Protein AF-A0ABD4XHW9-F1 (afdb_monomer_lite)

Foldseek 3Di:
DADLVLLLVLLVVLAVDDDPVVSSVLLVVLLVVLVVLPDDDPLSSLLSSLSSNVVRRLVRVVVVVCVPPPPPCPVPPVDPDPDPDPSNVVNVVSSCVVVVNPDPPDDD

Organism: Weissella paramesenteroides (NCBI:txid1249)

Structure (mmCIF, N/CA/C/O backbone):
data_AF-A0ABD4XHW9-F1
#
_entry.id   AF-A0ABD4XHW9-F1
#
loop_
_atom_site.group_PDB
_atom_site.id
_atom_site.type_symbol
_atom_site.label_atom_id
_atom_site.label_alt_id
_atom_site.label_comp_id
_atom_site.label_asym_id
_atom_site.label_entity_id
_atom_site.label_seq_id
_atom_site.pdbx_PDB_ins_code
_atom_site.Cartn_x
_atom_site.Cartn_y
_atom_site.Cartn_z
_atom_site.occupancy
_atom_site.B_iso_or_equiv
_atom_site.auth_seq_id
_atom_site.auth_comp_id
_atom_site.auth_asym_id
_atom_site.auth_atom_id
_atom_site.pdbx_PDB_model_num
ATOM 1 N N . MET A 1 1 ? -4.012 11.233 9.922 1.00 66.19 1 MET A N 1
ATOM 2 C CA . MET A 1 1 ? -3.714 11.244 8.476 1.00 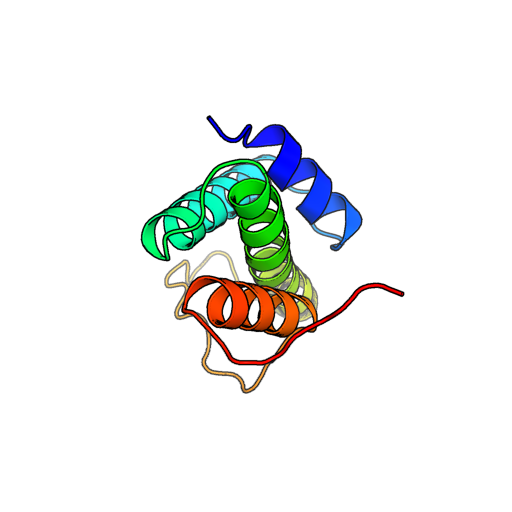66.19 1 MET A CA 1
ATOM 3 C C . MET A 1 1 ? -2.649 10.191 8.235 1.00 66.19 1 MET A C 1
ATOM 5 O O . MET A 1 1 ? -1.700 10.166 9.011 1.00 66.19 1 MET A O 1
ATOM 9 N N . VAL A 1 2 ? -2.845 9.276 7.285 1.00 78.88 2 VAL A N 1
ATOM 10 C CA . VAL A 1 2 ? -1.822 8.270 6.950 1.00 78.88 2 VAL A CA 1
ATOM 11 C C . VAL A 1 2 ? -0.729 8.944 6.132 1.00 78.88 2 VAL A C 1
ATOM 13 O O . VAL A 1 2 ? -1.027 9.723 5.232 1.00 78.88 2 VAL A O 1
ATOM 16 N N . ASP A 1 3 ? 0.529 8.691 6.490 1.00 87.75 3 ASP A N 1
ATOM 17 C CA . ASP A 1 3 ? 1.675 9.222 5.757 1.00 87.75 3 ASP A CA 1
ATOM 18 C C . ASP A 1 3 ? 1.993 8.294 4.581 1.00 87.75 3 ASP A C 1
ATOM 20 O O . ASP A 1 3 ? 2.382 7.137 4.774 1.00 87.75 3 ASP A O 1
ATOM 24 N N . VAL A 1 4 ? 1.863 8.821 3.362 1.00 88.25 4 VAL A N 1
ATOM 25 C CA 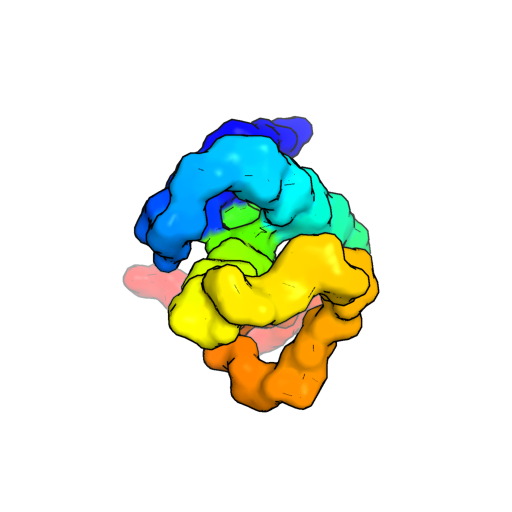. VAL A 1 4 ? 2.209 8.132 2.111 1.00 88.25 4 VAL A CA 1
ATOM 26 C C . VAL A 1 4 ? 3.628 7.557 2.182 1.00 88.25 4 VAL A C 1
ATOM 28 O O . VAL A 1 4 ? 3.865 6.429 1.752 1.00 88.25 4 VAL A O 1
ATOM 31 N N . LYS A 1 5 ? 4.574 8.249 2.835 1.00 91.50 5 LYS A N 1
ATOM 32 C CA . LYS A 1 5 ? 5.955 7.764 2.995 1.00 91.50 5 LYS A CA 1
ATOM 33 C C . LYS A 1 5 ? 6.045 6.476 3.809 1.00 91.50 5 LYS A C 1
ATOM 35 O O . LYS A 1 5 ? 6.944 5.669 3.567 1.00 91.50 5 LYS A O 1
ATOM 40 N N . ASN A 1 6 ? 5.152 6.262 4.774 1.00 91.62 6 ASN A N 1
ATOM 41 C CA . ASN A 1 6 ? 5.128 5.021 5.548 1.00 91.62 6 ASN A CA 1
ATOM 42 C C . ASN A 1 6 ? 4.591 3.857 4.716 1.00 91.62 6 ASN A C 1
ATOM 44 O O . ASN A 1 6 ? 5.138 2.755 4.788 1.00 91.62 6 ASN A O 1
ATOM 48 N N . VAL A 1 7 ? 3.581 4.110 3.883 1.00 90.12 7 VAL A N 1
ATOM 49 C CA . VAL A 1 7 ? 3.052 3.116 2.941 1.00 90.12 7 VAL A CA 1
ATOM 50 C C . VAL A 1 7 ? 4.117 2.756 1.900 1.00 90.12 7 VAL A C 1
ATOM 52 O O . VAL A 1 7 ? 4.427 1.577 1.750 1.00 90.12 7 VAL A O 1
ATOM 55 N N . ILE A 1 8 ? 4.806 3.740 1.309 1.00 92.06 8 ILE A N 1
ATOM 56 C CA . ILE A 1 8 ? 5.945 3.509 0.396 1.00 92.06 8 ILE A CA 1
ATOM 57 C C . ILE A 1 8 ? 7.026 2.645 1.061 1.00 92.06 8 ILE A C 1
ATOM 59 O O . ILE A 1 8 ? 7.502 1.676 0.469 1.00 92.06 8 ILE A O 1
ATOM 63 N N . LYS A 1 9 ? 7.405 2.941 2.313 1.00 92.25 9 LYS A N 1
ATOM 64 C CA . LYS A 1 9 ? 8.386 2.124 3.054 1.00 92.25 9 LYS A CA 1
ATOM 65 C C . LYS A 1 9 ? 7.940 0.668 3.193 1.00 92.25 9 LYS A C 1
ATOM 67 O O . LYS A 1 9 ? 8.791 -0.215 3.140 1.00 92.25 9 LYS A O 1
ATOM 72 N N . ARG A 1 10 ? 6.645 0.404 3.394 1.00 89.50 10 ARG A N 1
ATOM 73 C CA . ARG A 1 10 ? 6.101 -0.964 3.462 1.00 89.50 10 ARG A CA 1
ATOM 74 C C . ARG A 1 10 ? 6.168 -1.650 2.099 1.00 89.50 10 ARG A C 1
ATOM 76 O O . ARG A 1 10 ? 6.672 -2.766 2.025 1.00 89.50 10 ARG A O 1
ATOM 83 N N . ILE A 1 11 ? 5.773 -0.957 1.033 1.00 87.75 11 ILE A N 1
ATOM 84 C CA . ILE A 1 11 ? 5.830 -1.482 -0.339 1.00 87.75 11 ILE A CA 1
ATOM 85 C C . ILE A 1 11 ? 7.271 -1.851 -0.726 1.00 87.75 11 ILE A C 1
ATOM 87 O O . ILE A 1 11 ? 7.516 -2.961 -1.200 1.00 87.75 11 ILE A O 1
ATOM 91 N N . LYS A 1 12 ? 8.245 -0.975 -0.443 1.00 87.56 12 LYS A N 1
ATOM 92 C CA . LYS A 1 12 ? 9.677 -1.226 -0.697 1.00 87.56 12 LYS A CA 1
ATOM 93 C C . LYS A 1 12 ? 10.256 -2.387 0.117 1.00 87.56 12 LYS A C 1
ATOM 95 O O . LYS A 1 12 ? 11.212 -3.016 -0.317 1.00 87.56 12 LYS A O 1
ATOM 100 N N . ARG A 1 13 ? 9.723 -2.670 1.313 1.00 84.75 13 ARG A N 1
ATOM 101 C CA . ARG A 1 13 ? 10.146 -3.840 2.111 1.00 84.75 13 ARG A CA 1
ATOM 102 C C . ARG A 1 13 ? 9.637 -5.150 1.524 1.00 84.75 13 ARG A C 1
ATOM 104 O O . ARG A 1 13 ? 10.298 -6.172 1.667 1.00 84.75 13 ARG A O 1
ATOM 111 N N . ASN A 1 14 ? 8.462 -5.109 0.908 1.00 81.06 14 ASN A N 1
ATOM 112 C CA . ASN A 1 14 ? 7.767 -6.295 0.429 1.00 81.06 14 ASN A CA 1
ATOM 113 C C . ASN A 1 14 ? 8.062 -6.597 -1.046 1.00 81.06 14 ASN A C 1
ATOM 115 O O . ASN A 1 14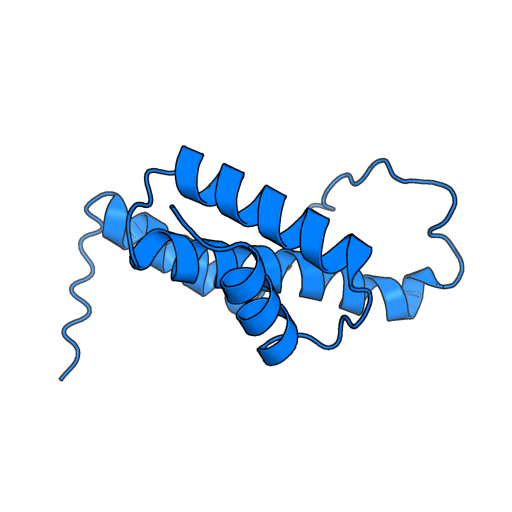 ? 7.928 -7.737 -1.472 1.00 81.06 14 ASN A O 1
ATOM 119 N N . THR A 1 15 ? 8.468 -5.603 -1.836 1.00 80.44 15 THR A N 1
ATOM 120 C CA . THR A 1 15 ? 8.627 -5.734 -3.290 1.00 80.44 15 THR A CA 1
ATOM 121 C C . THR A 1 15 ? 9.993 -5.247 -3.766 1.00 80.44 15 THR A C 1
ATOM 123 O O . THR A 1 15 ? 10.757 -4.653 -3.011 1.00 80.44 15 THR A O 1
ATOM 126 N N . LYS A 1 16 ? 10.314 -5.519 -5.037 1.00 79.06 16 LYS A N 1
ATOM 127 C CA . LYS A 1 16 ? 11.555 -5.066 -5.689 1.00 79.06 16 LYS A CA 1
ATOM 128 C C . LYS A 1 16 ? 11.371 -3.797 -6.527 1.00 79.06 16 LYS A C 1
ATOM 130 O O . LYS A 1 16 ? 12.265 -3.461 -7.294 1.00 79.06 16 LYS A O 1
ATOM 135 N N . LEU A 1 17 ? 10.211 -3.145 -6.440 1.00 78.06 17 LEU A N 1
ATOM 136 C CA . LEU A 1 17 ? 9.952 -1.911 -7.171 1.00 78.06 17 LEU A CA 1
ATOM 137 C C . LEU A 1 17 ? 10.738 -0.763 -6.521 1.00 78.06 17 LEU A C 1
ATOM 139 O O . LEU A 1 17 ? 10.642 -0.562 -5.310 1.00 78.06 17 LEU A O 1
ATOM 143 N N . ASP A 1 18 ? 11.522 -0.044 -7.319 1.00 79.94 18 ASP A N 1
ATOM 144 C CA . ASP A 1 18 ? 12.427 1.022 -6.874 1.00 79.94 18 ASP A CA 1
ATOM 145 C C . ASP A 1 18 ? 12.142 2.392 -7.512 1.00 79.94 18 ASP A C 1
ATOM 147 O O . ASP A 1 18 ? 12.808 3.368 -7.172 1.00 79.94 18 ASP A O 1
ATOM 151 N N . ASP A 1 19 ? 11.121 2.482 -8.364 1.00 84.38 19 ASP A N 1
ATOM 152 C CA . ASP A 1 19 ? 10.646 3.730 -8.958 1.00 84.38 19 ASP A CA 1
ATOM 153 C C . ASP A 1 19 ? 9.845 4.549 -7.933 1.00 84.38 19 ASP A C 1
ATOM 155 O O . ASP A 1 19 ? 8.742 4.171 -7.539 1.00 84.38 19 ASP A O 1
ATOM 159 N N . ASP A 1 20 ? 10.420 5.660 -7.472 1.00 83.94 20 ASP A N 1
ATOM 160 C CA . ASP A 1 20 ? 9.845 6.504 -6.421 1.00 83.94 20 ASP A CA 1
ATOM 161 C C . ASP A 1 20 ? 8.550 7.220 -6.832 1.00 83.94 20 ASP A C 1
ATOM 163 O O . ASP A 1 20 ? 7.692 7.435 -5.972 1.00 83.94 20 ASP A O 1
ATOM 167 N N . GLU A 1 21 ? 8.400 7.583 -8.108 1.00 83.44 21 GLU A N 1
ATOM 168 C CA . GLU A 1 21 ? 7.205 8.267 -8.619 1.00 83.44 21 GLU A CA 1
ATOM 169 C C . GLU A 1 21 ? 6.044 7.276 -8.694 1.00 83.44 21 GLU A C 1
ATOM 171 O O . GLU A 1 21 ? 4.998 7.481 -8.075 1.00 83.44 21 GLU A O 1
ATOM 176 N N . LEU A 1 22 ? 6.295 6.118 -9.304 1.00 82.06 22 LEU A N 1
ATOM 177 C CA . LEU A 1 22 ? 5.324 5.033 -9.378 1.00 82.06 22 LEU A CA 1
ATOM 178 C C . LEU A 1 22 ? 4.949 4.491 -7.987 1.00 82.06 22 LEU A C 1
ATOM 180 O O . LEU A 1 22 ? 3.792 4.170 -7.721 1.00 82.06 22 LEU A O 1
ATOM 184 N N . LEU A 1 23 ? 5.905 4.397 -7.060 1.00 86.31 23 LEU A N 1
ATOM 185 C CA . LEU A 1 23 ? 5.623 3.992 -5.681 1.00 86.31 23 LEU A CA 1
ATOM 186 C C . LEU A 1 23 ? 4.728 4.991 -4.944 1.00 86.31 23 LEU A C 1
ATOM 188 O O . LEU A 1 23 ? 3.947 4.569 -4.089 1.00 86.31 23 LEU A O 1
ATOM 192 N N . ALA A 1 24 ? 4.849 6.287 -5.235 1.00 88.12 24 ALA A N 1
ATOM 193 C CA . ALA A 1 24 ? 3.989 7.306 -4.647 1.00 88.12 24 ALA A CA 1
ATOM 194 C C . ALA A 1 24 ? 2.552 7.197 -5.170 1.00 88.12 24 ALA A C 1
ATOM 196 O O . ALA A 1 24 ? 1.624 7.240 -4.361 1.00 88.12 24 ALA A O 1
ATOM 197 N N . GLU A 1 25 ? 2.378 6.975 -6.475 1.00 86.06 25 GLU A N 1
ATOM 198 C CA . GLU A 1 25 ? 1.070 6.726 -7.095 1.00 86.06 25 GLU A CA 1
ATOM 199 C C . GLU A 1 25 ? 0.409 5.474 -6.502 1.00 86.06 25 GLU A C 1
ATOM 201 O O . GLU A 1 25 ? -0.686 5.550 -5.948 1.00 86.06 25 GLU A O 1
ATOM 206 N N . ILE A 1 26 ? 1.129 4.346 -6.475 1.00 87.06 26 ILE A N 1
ATOM 207 C CA . ILE A 1 26 ? 0.641 3.085 -5.894 1.00 87.06 26 ILE A CA 1
ATOM 208 C C . ILE A 1 26 ? 0.256 3.253 -4.420 1.00 87.06 26 ILE A C 1
ATOM 210 O O . ILE A 1 26 ? -0.747 2.700 -3.962 1.00 87.06 26 ILE A O 1
ATOM 214 N N . ALA A 1 27 ? 1.074 3.966 -3.643 1.00 89.12 27 ALA A N 1
ATOM 215 C CA . ALA A 1 27 ? 0.803 4.186 -2.230 1.00 89.12 27 ALA A CA 1
ATOM 216 C C . ALA A 1 27 ? -0.453 5.038 -2.019 1.00 89.12 27 ALA A C 1
ATOM 218 O O . ALA A 1 27 ? -1.223 4.746 -1.103 1.00 89.12 27 ALA A O 1
ATOM 219 N N . GLN A 1 28 ? -0.663 6.059 -2.852 1.00 87.38 28 GLN A N 1
ATOM 220 C CA . GLN A 1 28 ? -1.846 6.909 -2.788 1.00 87.38 28 GLN A CA 1
ATOM 221 C C . GLN A 1 28 ? -3.108 6.123 -3.166 1.00 87.38 28 GLN A C 1
ATOM 223 O O . GLN A 1 28 ? -4.049 6.084 -2.372 1.00 87.38 28 GLN A O 1
ATOM 228 N N . ASP A 1 29 ? -3.076 5.382 -4.275 1.00 83.31 29 ASP A N 1
ATOM 229 C CA . ASP A 1 29 ? -4.186 4.524 -4.705 1.00 83.31 29 ASP A CA 1
ATOM 230 C C . ASP A 1 29 ? -4.554 3.490 -3.635 1.00 83.31 29 ASP A C 1
ATOM 232 O O . ASP A 1 29 ? -5.730 3.233 -3.362 1.00 83.31 29 ASP A O 1
ATOM 236 N N . ALA A 1 30 ? -3.553 2.894 -2.983 1.00 85.00 30 ALA A N 1
ATOM 237 C CA . ALA A 1 30 ? -3.779 1.925 -1.921 1.00 85.00 30 ALA A CA 1
ATOM 238 C C . ALA A 1 30 ? -4.405 2.555 -0.665 1.00 85.00 30 ALA A C 1
ATOM 240 O O . ALA A 1 30 ? -5.245 1.924 -0.018 1.00 85.00 30 ALA A O 1
ATOM 241 N N . ILE A 1 31 ? -4.023 3.788 -0.315 1.00 89.50 31 ILE A N 1
ATOM 242 C CA . ILE A 1 31 ? -4.634 4.540 0.792 1.00 89.50 31 ILE A CA 1
ATOM 243 C C . ILE A 1 31 ? -6.089 4.867 0.470 1.00 89.50 31 ILE A C 1
ATOM 245 O O . ILE A 1 31 ? -6.951 4.664 1.327 1.00 89.50 31 ILE A O 1
ATOM 249 N N . ASP A 1 32 ? -6.372 5.337 -0.742 1.00 87.00 32 ASP A N 1
ATOM 250 C CA . ASP A 1 32 ? -7.718 5.740 -1.146 1.00 87.00 32 ASP A CA 1
ATOM 251 C C . ASP A 1 32 ? -8.666 4.535 -1.168 1.00 87.00 32 ASP A C 1
ATOM 253 O O . ASP A 1 32 ? -9.748 4.581 -0.578 1.00 87.00 32 ASP A O 1
ATOM 257 N N . ASN A 1 33 ? -8.214 3.401 -1.713 1.00 83.38 33 ASN A N 1
ATOM 258 C CA . ASN A 1 33 ? -8.971 2.149 -1.693 1.00 83.38 33 ASN A CA 1
ATOM 259 C C . ASN A 1 33 ? -9.180 1.604 -0.274 1.00 83.38 33 ASN A C 1
ATOM 261 O O . ASN A 1 33 ? -10.290 1.204 0.081 1.00 83.38 33 ASN A O 1
ATOM 265 N N . ALA A 1 34 ? -8.146 1.587 0.570 1.00 84.31 34 ALA A N 1
ATOM 266 C CA . ALA A 1 34 ? -8.291 1.115 1.945 1.00 84.31 34 ALA A CA 1
ATOM 267 C C . ALA A 1 34 ? -9.204 2.043 2.774 1.00 84.31 34 ALA A C 1
ATOM 269 O O . ALA A 1 34 ? -9.990 1.576 3.599 1.00 84.31 34 ALA A O 1
ATOM 270 N N . THR A 1 35 ? -9.173 3.350 2.511 1.00 87.62 35 THR A N 1
ATOM 271 C CA . THR A 1 35 ? -10.080 4.321 3.141 1.00 87.62 35 THR A CA 1
ATOM 272 C C . THR A 1 35 ? -11.523 4.095 2.695 1.00 87.62 35 THR A C 1
ATOM 274 O O . THR A 1 35 ? -12.418 4.054 3.538 1.00 87.62 35 THR A O 1
ATOM 277 N N . ALA A 1 36 ? -11.755 3.886 1.395 1.00 82.75 36 ALA A N 1
ATOM 278 C CA . ALA A 1 36 ? -13.077 3.571 0.849 1.00 82.75 36 ALA A CA 1
ATOM 279 C C . ALA A 1 36 ? -13.655 2.270 1.432 1.00 82.75 36 ALA A C 1
ATOM 281 O O . ALA A 1 36 ? -14.858 2.174 1.662 1.00 82.75 36 ALA A O 1
ATOM 282 N N . ASN A 1 37 ? -12.788 1.307 1.751 1.00 81.00 37 ASN A N 1
ATOM 283 C CA . ASN A 1 37 ? -13.148 0.059 2.425 1.00 81.00 37 ASN A CA 1
ATOM 284 C C . ASN A 1 37 ? -13.359 0.200 3.947 1.00 81.00 37 ASN A C 1
ATOM 286 O O . ASN A 1 37 ? -13.617 -0.787 4.629 1.00 81.00 37 ASN A O 1
ATOM 290 N N . GLY A 1 38 ? -13.267 1.415 4.496 1.00 84.94 38 GLY A N 1
ATOM 291 C CA . GLY A 1 38 ? -13.588 1.715 5.893 1.00 84.94 38 GLY A CA 1
ATOM 292 C C . GLY A 1 38 ? -12.420 1.577 6.872 1.00 84.94 38 GLY A C 1
ATOM 293 O O . GLY A 1 38 ? -12.616 1.739 8.081 1.00 84.94 38 GLY A O 1
ATOM 294 N N . PHE A 1 39 ? -11.198 1.300 6.402 1.00 86.75 39 PHE A N 1
ATOM 295 C CA . PHE A 1 39 ? -10.039 1.264 7.290 1.00 86.75 39 PHE A CA 1
ATOM 296 C C . PHE A 1 39 ? -9.711 2.661 7.825 1.00 86.75 39 PHE A C 1
ATOM 298 O O . PHE A 1 39 ? -9.705 3.654 7.102 1.00 86.75 39 PHE A O 1
ATOM 305 N N . THR A 1 40 ? -9.366 2.737 9.110 1.00 86.56 40 THR A N 1
ATOM 306 C CA . THR A 1 40 ? -8.980 3.989 9.771 1.00 86.56 40 THR A CA 1
ATOM 307 C C . THR A 1 40 ? -7.766 3.796 10.681 1.00 86.56 40 THR A C 1
ATOM 309 O O . THR A 1 40 ? -7.392 2.676 11.047 1.00 86.56 40 THR A O 1
ATOM 312 N N . GLY A 1 41 ? -7.118 4.906 11.045 1.00 82.75 41 GLY A N 1
ATOM 313 C CA . GLY A 1 41 ? -6.021 4.913 12.015 1.00 82.75 41 GLY A 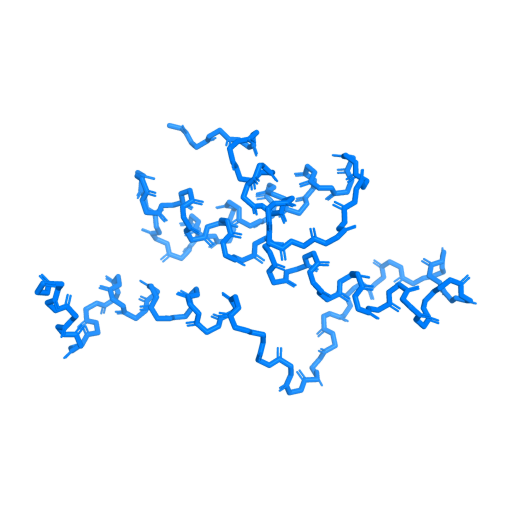CA 1
ATOM 314 C C . GLY A 1 41 ? -4.838 4.016 11.610 1.00 82.75 41 GLY A C 1
ATOM 315 O O . GLY A 1 41 ? -4.502 3.941 10.429 1.00 82.75 41 GLY A O 1
ATOM 316 N N . PRO A 1 42 ? -4.195 3.315 12.563 1.00 83.94 42 PRO A N 1
ATOM 317 C CA . PRO A 1 42 ? -3.057 2.438 12.272 1.00 83.94 42 PRO A CA 1
ATOM 318 C C . PRO A 1 42 ? -3.382 1.281 11.315 1.00 83.94 42 PRO A C 1
ATOM 320 O O . PRO A 1 42 ? -2.503 0.819 10.591 1.00 83.94 42 PRO A O 1
ATOM 323 N N . LYS A 1 43 ? -4.642 0.818 11.287 1.00 84.94 43 LYS A N 1
ATOM 324 C CA . LYS A 1 43 ? -5.074 -0.270 10.397 1.00 84.94 43 LYS A CA 1
ATOM 325 C C . LYS A 1 43 ? -5.087 0.164 8.932 1.00 84.94 43 LYS A C 1
ATOM 327 O O . LYS A 1 43 ? -4.774 -0.657 8.079 1.00 84.94 43 LYS A O 1
ATOM 332 N N . LEU A 1 44 ? -5.372 1.440 8.656 1.00 88.12 44 LEU A N 1
ATOM 333 C CA . LEU A 1 44 ? -5.343 1.995 7.301 1.00 88.12 44 LEU A CA 1
ATOM 334 C C . LEU A 1 44 ? -3.940 1.940 6.693 1.00 88.12 44 LEU A C 1
ATOM 336 O O . LEU A 1 44 ? -3.789 1.495 5.564 1.00 88.12 44 LEU A O 1
ATOM 340 N N . GLU A 1 45 ? -2.902 2.316 7.446 1.00 90.88 45 GLU A N 1
ATOM 341 C CA . GLU A 1 45 ? -1.518 2.252 6.950 1.00 90.88 45 GLU A CA 1
ATOM 342 C C . GLU A 1 45 ? -1.088 0.810 6.637 1.00 90.88 45 GLU A C 1
ATOM 344 O O . GLU A 1 45 ? -0.400 0.558 5.648 1.00 90.88 45 GLU A O 1
ATOM 349 N N . ILE A 1 46 ? -1.491 -0.148 7.477 1.00 88.56 46 ILE A N 1
ATOM 350 C CA . ILE A 1 46 ? -1.159 -1.564 7.284 1.00 88.56 46 ILE A CA 1
ATOM 351 C C . ILE A 1 46 ? -1.906 -2.122 6.067 1.00 88.56 46 ILE A C 1
ATOM 353 O O . ILE A 1 46 ? -1.269 -2.725 5.207 1.00 88.56 46 ILE A O 1
ATOM 357 N N . ALA A 1 47 ? -3.217 -1.880 5.970 1.00 86.25 47 ALA A N 1
ATOM 358 C CA . ALA A 1 47 ? -4.044 -2.326 4.851 1.00 86.25 47 ALA A CA 1
ATOM 359 C C . ALA A 1 47 ? -3.554 -1.729 3.522 1.00 86.25 47 ALA A C 1
ATOM 361 O O . ALA A 1 47 ? -3.286 -2.467 2.578 1.00 86.25 47 ALA A O 1
ATOM 362 N N . ALA A 1 48 ? -3.317 -0.415 3.477 1.00 88.69 48 ALA A N 1
ATOM 363 C CA . ALA A 1 48 ? -2.736 0.248 2.312 1.00 88.69 48 ALA A CA 1
ATOM 364 C C . ALA A 1 48 ? -1.333 -0.291 1.982 1.00 88.69 48 ALA A C 1
ATOM 366 O O . ALA A 1 48 ? -0.986 -0.458 0.818 1.00 88.69 48 ALA A O 1
ATOM 367 N N . GLY A 1 49 ? -0.524 -0.625 2.991 1.00 88.00 49 GLY A N 1
ATOM 368 C CA . GLY A 1 49 ? 0.776 -1.262 2.788 1.00 88.00 49 GLY A CA 1
ATOM 369 C C . GLY A 1 49 ? 0.673 -2.623 2.097 1.00 88.00 49 GLY A C 1
ATOM 370 O O . GLY A 1 49 ? 1.462 -2.905 1.194 1.00 88.00 49 GLY A O 1
ATOM 371 N N . TRP A 1 50 ? -0.295 -3.456 2.486 1.00 86.44 50 TRP A N 1
ATOM 372 C CA . TRP A 1 50 ? -0.546 -4.746 1.837 1.00 86.44 50 TRP A CA 1
ATOM 373 C C . TRP A 1 50 ? -1.083 -4.578 0.418 1.00 86.44 50 TRP A C 1
ATOM 375 O O . TRP A 1 50 ? -0.519 -5.153 -0.513 1.00 86.44 50 TRP A O 1
ATOM 385 N N . LEU A 1 51 ? -2.085 -3.721 0.229 1.00 84.00 51 LEU A N 1
ATOM 386 C CA . LEU A 1 51 ? -2.678 -3.463 -1.081 1.00 84.00 51 LEU A CA 1
ATOM 387 C C . LEU A 1 51 ? -1.666 -2.852 -2.064 1.00 84.00 51 LEU A C 1
ATOM 389 O O . LEU A 1 51 ? -1.506 -3.336 -3.182 1.00 84.00 51 LEU A O 1
ATOM 393 N N . GLY A 1 52 ? -0.886 -1.867 -1.621 1.00 86.50 52 GLY A N 1
ATOM 394 C CA . GLY A 1 52 ? 0.188 -1.288 -2.425 1.00 86.50 52 GLY A CA 1
ATOM 395 C C . GLY A 1 52 ? 1.300 -2.293 -2.738 1.00 86.50 52 GLY A C 1
ATOM 396 O O . GLY A 1 52 ? 1.863 -2.275 -3.828 1.00 86.50 52 GLY A O 1
ATOM 397 N N . SER A 1 53 ? 1.597 -3.224 -1.822 1.00 86.56 53 SER A N 1
ATOM 398 C CA . SER A 1 53 ? 2.553 -4.310 -2.092 1.00 86.56 53 SER A CA 1
ATOM 399 C C . SER A 1 53 ? 2.013 -5.288 -3.135 1.00 86.56 53 SER A C 1
ATOM 401 O O . SER A 1 53 ? 2.774 -5.759 -3.976 1.00 86.56 53 SER A O 1
ATOM 403 N N . HIS A 1 54 ? 0.707 -5.570 -3.122 1.00 83.56 54 HIS A N 1
ATOM 404 C CA . HIS A 1 54 ? 0.056 -6.353 -4.166 1.00 83.56 54 HIS A CA 1
ATOM 405 C C . HIS A 1 54 ? 0.200 -5.664 -5.530 1.00 83.56 54 HIS A C 1
ATOM 407 O O . HIS A 1 54 ? 0.778 -6.262 -6.439 1.00 83.56 54 HIS A O 1
ATOM 413 N N . PHE A 1 55 ? -0.186 -4.392 -5.648 1.00 83.19 55 PHE A N 1
ATOM 414 C CA . PHE A 1 55 ? -0.043 -3.619 -6.888 1.00 83.19 55 PHE A CA 1
ATOM 415 C C . PHE A 1 55 ? 1.406 -3.563 -7.386 1.00 83.19 55 PHE A C 1
ATOM 417 O O . PHE A 1 55 ? 1.685 -3.901 -8.536 1.00 83.19 55 PHE A O 1
ATOM 424 N N . ALA A 1 56 ? 2.357 -3.239 -6.508 1.00 84.06 56 ALA A N 1
ATOM 425 C CA . ALA A 1 56 ? 3.773 -3.216 -6.864 1.00 84.06 56 ALA A CA 1
ATOM 426 C C . ALA A 1 56 ? 4.307 -4.604 -7.262 1.00 84.06 56 ALA A C 1
ATOM 428 O O . ALA A 1 56 ? 5.163 -4.700 -8.141 1.00 84.06 56 ALA A O 1
ATOM 429 N N . SER A 1 57 ? 3.799 -5.689 -6.665 1.00 80.06 57 SER A N 1
ATOM 430 C CA . SER A 1 57 ? 4.172 -7.057 -7.049 1.00 80.06 57 SER A CA 1
ATOM 431 C C . SER A 1 57 ? 3.643 -7.440 -8.432 1.00 80.06 57 SER A C 1
ATOM 433 O O . SER A 1 57 ? 4.378 -8.062 -9.197 1.00 80.06 57 SER A O 1
ATOM 435 N N . LEU A 1 58 ? 2.426 -7.009 -8.787 1.00 76.75 58 LEU A N 1
ATOM 436 C CA . LEU A 1 58 ? 1.877 -7.183 -10.131 1.00 76.75 58 LEU A CA 1
ATOM 437 C C . LEU A 1 58 ? 2.723 -6.424 -11.149 1.00 76.75 58 LEU A C 1
ATOM 439 O O . LEU A 1 58 ? 3.140 -7.006 -12.143 1.00 76.75 58 LEU A O 1
ATOM 443 N N . ILE A 1 59 ? 3.064 -5.165 -10.868 1.00 74.06 59 ILE A N 1
ATOM 444 C CA . ILE A 1 59 ? 3.874 -4.342 -11.773 1.00 74.06 59 ILE A CA 1
ATOM 445 C C . ILE A 1 59 ? 5.302 -4.892 -11.905 1.00 74.06 59 ILE A C 1
ATOM 447 O O . ILE A 1 59 ? 5.831 -4.977 -13.010 1.00 74.06 59 ILE A O 1
ATOM 451 N N . SER A 1 60 ? 5.925 -5.325 -10.805 1.00 67.69 60 SER A N 1
ATOM 452 C CA . SER A 1 60 ? 7.264 -5.932 -10.799 1.00 67.69 60 SER A CA 1
ATOM 453 C C . SER A 1 60 ? 7.299 -7.284 -11.519 1.00 67.69 60 SER A C 1
ATOM 455 O O . SER A 1 60 ? 8.207 -7.534 -12.316 1.00 67.69 60 SER A O 1
ATOM 457 N N . GLY A 1 61 ? 6.312 -8.147 -11.260 1.00 62.03 61 GLY A N 1
ATOM 458 C CA . GLY A 1 61 ? 6.173 -9.445 -11.914 1.00 62.03 61 GLY A CA 1
ATOM 459 C C . GLY A 1 61 ? 5.885 -9.284 -13.401 1.00 62.03 61 GLY A C 1
ATOM 460 O O . GLY A 1 61 ? 6.512 -9.948 -14.229 1.00 62.03 61 GLY A O 1
ATOM 461 N N . ALA A 1 62 ? 5.039 -8.316 -13.748 1.00 52.19 62 ALA A N 1
ATOM 462 C CA . ALA A 1 62 ? 4.782 -7.960 -15.124 1.00 52.19 62 ALA A CA 1
ATOM 463 C C . ALA A 1 62 ? 6.066 -7.431 -15.781 1.00 52.19 62 ALA A C 1
ATOM 465 O O . ALA A 1 62 ? 6.434 -7.976 -16.815 1.00 52.19 62 ALA A O 1
ATOM 466 N N . ASN A 1 63 ? 6.828 -6.511 -15.160 1.00 46.50 63 ASN A N 1
ATOM 467 C CA . ASN A 1 63 ? 8.085 -5.912 -15.666 1.00 46.50 63 ASN A CA 1
ATOM 468 C C . ASN A 1 63 ? 9.163 -6.911 -16.126 1.00 46.50 63 ASN A C 1
ATOM 470 O O . ASN A 1 63 ? 9.970 -6.571 -16.996 1.00 46.50 63 ASN A O 1
ATOM 474 N N . SER A 1 64 ? 9.154 -8.152 -15.629 1.00 46.62 64 SER A N 1
ATOM 475 C CA . SER A 1 64 ? 10.022 -9.218 -16.155 1.00 46.62 64 SER A CA 1
ATOM 476 C C . SER A 1 64 ? 9.674 -9.626 -17.603 1.00 46.62 64 SER A C 1
ATOM 478 O O . SER A 1 64 ? 10.572 -9.898 -18.398 1.00 46.62 64 SER A O 1
ATOM 480 N N . ASN A 1 65 ? 8.392 -9.552 -17.977 1.00 42.12 65 ASN A N 1
ATOM 481 C CA . ASN A 1 65 ? 7.862 -9.752 -19.333 1.00 42.12 65 ASN A CA 1
ATOM 482 C C . ASN A 1 65 ? 7.586 -8.426 -20.084 1.00 42.12 65 ASN A C 1
ATOM 484 O O . ASN A 1 65 ? 7.546 -8.398 -21.314 1.00 42.12 65 ASN A O 1
ATOM 488 N N . ILE A 1 66 ? 7.428 -7.314 -19.357 1.00 40.78 66 ILE A N 1
ATOM 489 C CA . ILE A 1 66 ? 6.874 -6.027 -19.818 1.00 40.78 66 ILE A CA 1
ATOM 490 C C . ILE A 1 66 ? 7.905 -5.026 -20.333 1.00 40.78 66 ILE A C 1
ATOM 492 O O . ILE A 1 66 ? 7.497 -4.081 -21.007 1.00 40.78 66 ILE A O 1
ATOM 496 N N . LYS A 1 67 ? 9.220 -5.243 -20.158 1.00 38.78 67 LYS A N 1
ATOM 497 C CA . LYS A 1 67 ? 10.252 -4.404 -20.816 1.00 38.78 67 LYS A CA 1
ATOM 498 C C . LYS A 1 67 ? 10.055 -4.298 -22.344 1.00 38.78 67 LYS A C 1
ATOM 500 O O . LYS A 1 67 ? 10.554 -3.363 -22.957 1.00 38.78 67 LYS A O 1
ATOM 505 N N . LYS A 1 68 ? 9.331 -5.247 -22.959 1.00 38.06 68 LYS A N 1
ATOM 506 C CA . LYS A 1 68 ? 9.001 -5.282 -24.395 1.00 38.06 68 LYS A CA 1
ATOM 507 C C . LYS A 1 68 ? 7.674 -4.609 -24.795 1.00 38.06 68 LYS A C 1
ATOM 509 O O . LYS A 1 68 ? 7.473 -4.457 -25.995 1.00 38.06 68 LYS A O 1
ATOM 514 N N . GLN A 1 69 ? 6.774 -4.229 -23.876 1.00 32.34 69 GLN A N 1
ATOM 515 C CA . GLN A 1 69 ? 5.381 -3.895 -24.256 1.00 32.34 69 GLN A CA 1
ATOM 516 C C . GLN A 1 69 ? 4.714 -2.701 -23.526 1.00 32.34 69 GLN A C 1
ATOM 518 O O . GLN A 1 69 ? 3.643 -2.273 -23.940 1.00 32.34 69 GLN A O 1
ATOM 523 N N . THR A 1 70 ? 5.309 -2.120 -22.479 1.00 39.81 70 THR A N 1
ATOM 524 C CA . THR A 1 70 ? 4.578 -1.301 -21.472 1.00 39.81 70 THR A CA 1
ATOM 525 C C . THR A 1 70 ? 4.560 0.221 -21.641 1.00 39.81 70 THR A C 1
ATOM 527 O O . THR A 1 70 ? 3.870 0.896 -20.890 1.00 39.81 70 THR A O 1
ATOM 530 N N . LEU A 1 71 ? 5.158 0.806 -22.680 1.00 41.22 71 LEU A N 1
ATOM 531 C CA . LEU A 1 71 ? 4.912 2.235 -22.962 1.00 41.22 71 LEU A CA 1
ATOM 532 C C . LEU A 1 71 ? 3.567 2.515 -23.671 1.00 41.22 71 LEU A C 1
ATOM 534 O O . LEU A 1 71 ? 3.192 3.674 -23.800 1.00 41.22 71 LEU A O 1
ATOM 538 N N . ALA A 1 72 ? 2.836 1.498 -24.148 1.00 37.44 72 ALA A N 1
ATOM 539 C CA . ALA A 1 72 ? 1.705 1.708 -25.066 1.00 37.44 72 ALA A CA 1
ATOM 540 C C . ALA A 1 72 ? 0.299 1.491 -24.471 1.00 37.44 72 ALA A C 1
ATOM 542 O O . ALA A 1 72 ? -0.679 1.880 -25.102 1.00 37.44 72 ALA A O 1
ATOM 543 N N . VAL A 1 73 ? 0.163 0.873 -23.293 1.00 40.81 73 VAL A N 1
ATOM 544 C CA . VAL A 1 73 ? -1.148 0.471 -22.748 1.00 40.81 73 VAL A CA 1
ATOM 545 C C . VAL A 1 73 ? -1.207 0.766 -21.245 1.00 40.81 73 VAL A C 1
ATOM 547 O O . VAL A 1 73 ? -1.342 -0.129 -20.424 1.00 40.81 73 VAL A O 1
ATOM 550 N N . MET A 1 74 ? -1.146 2.045 -20.864 1.00 41.00 74 MET A N 1
ATOM 551 C CA . MET A 1 74 ? -1.607 2.525 -19.544 1.00 41.00 74 ME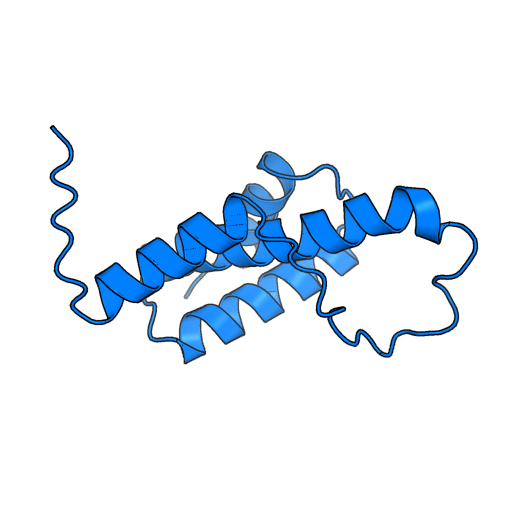T A CA 1
ATOM 552 C C . MET A 1 74 ? -3.142 2.430 -19.389 1.00 41.00 74 MET A C 1
ATOM 554 O O . MET A 1 74 ? -3.751 3.130 -18.590 1.00 41.00 74 MET A O 1
ATOM 558 N N . SER A 1 75 ? -3.803 1.551 -20.141 1.00 38.25 75 SER A N 1
ATOM 559 C CA . SER A 1 75 ? -5.084 0.987 -19.736 1.00 38.25 75 SER A CA 1
ATOM 560 C C . SER A 1 75 ? -4.742 -0.210 -18.867 1.00 38.25 75 SER A C 1
ATOM 562 O O . SER A 1 75 ? -4.666 -1.336 -19.353 1.00 38.25 75 SER A O 1
ATOM 564 N N . ILE A 1 76 ? -4.446 0.056 -17.594 1.00 42.97 76 ILE A N 1
ATOM 565 C CA . ILE A 1 76 ? -4.300 -0.981 -16.575 1.00 42.97 76 ILE A CA 1
ATOM 566 C C . ILE A 1 76 ? -5.706 -1.556 -16.348 1.00 42.97 76 ILE A C 1
ATOM 568 O O . ILE A 1 76 ? -6.385 -1.269 -15.369 1.00 42.97 76 ILE A O 1
ATOM 572 N N . GLU A 1 77 ? -6.181 -2.354 -17.306 1.00 39.38 77 GLU A N 1
ATOM 573 C CA . GLU A 1 77 ? -7.034 -3.484 -16.989 1.00 39.38 77 GLU A CA 1
ATOM 574 C C . GLU A 1 77 ? -6.169 -4.339 -16.071 1.00 39.38 77 GLU A C 1
ATOM 576 O O . GLU A 1 77 ? -5.253 -5.021 -16.533 1.00 39.38 77 GLU A O 1
ATOM 581 N N . TYR A 1 78 ? -6.379 -4.197 -14.758 1.00 42.81 78 TYR A N 1
ATOM 582 C CA . TYR A 1 78 ? -5.857 -5.104 -13.745 1.00 42.81 78 TYR A CA 1
ATOM 583 C C . TYR A 1 78 ? -6.259 -6.500 -14.202 1.00 42.81 78 TYR A C 1
ATOM 585 O O . TYR A 1 78 ? -7.409 -6.900 -14.036 1.00 42.81 78 TYR A O 1
ATOM 593 N N . GLN A 1 79 ? -5.361 -7.166 -14.932 1.00 36.75 79 GLN A N 1
ATOM 594 C CA . GLN A 1 79 ? -5.677 -8.412 -15.599 1.00 36.75 79 GLN A CA 1
ATOM 595 C C . GLN A 1 79 ? -6.201 -9.353 -14.529 1.00 36.75 79 GLN A C 1
ATOM 597 O O . GLN A 1 79 ? -5.470 -9.690 -13.594 1.00 36.75 79 GLN A O 1
ATOM 602 N N . ASN A 1 80 ? -7.465 -9.745 -14.707 1.00 37.78 80 ASN A N 1
ATOM 603 C CA . ASN A 1 80 ? -8.101 -10.910 -14.113 1.00 37.78 80 ASN A CA 1
ATOM 604 C C . ASN A 1 80 ? -7.246 -12.139 -14.448 1.00 37.78 80 ASN A C 1
ATOM 606 O O . ASN A 1 80 ? -7.542 -12.920 -15.347 1.00 37.78 80 ASN A O 1
ATOM 610 N N . SER A 1 81 ? -6.113 -12.249 -13.783 1.00 37.75 81 SER A N 1
ATOM 611 C CA . SER A 1 81 ? -5.376 -13.475 -13.605 1.00 37.75 81 SER A CA 1
ATOM 612 C C . SER A 1 81 ? -5.679 -13.890 -12.180 1.00 37.75 81 SER A C 1
ATOM 614 O O . SER A 1 81 ? -5.783 -13.032 -11.304 1.00 37.75 81 SER A O 1
ATOM 616 N N . ASP A 1 82 ? -5.828 -15.186 -11.949 1.00 45.66 82 ASP A N 1
ATOM 617 C CA . ASP A 1 82 ? -6.088 -15.819 -10.649 1.00 45.66 82 ASP A CA 1
ATOM 618 C C . ASP A 1 82 ? -4.946 -15.601 -9.611 1.00 45.66 82 ASP A C 1
ATOM 620 O O . ASP A 1 82 ? -4.663 -16.443 -8.760 1.00 45.66 82 ASP A O 1
ATOM 624 N N . GLY A 1 83 ? -4.227 -14.478 -9.699 1.00 47.19 83 GLY A N 1
ATOM 625 C CA . GLY A 1 83 ? -3.027 -14.080 -8.980 1.00 47.19 83 GLY A CA 1
ATOM 626 C C . GLY A 1 83 ? -3.314 -13.540 -7.588 1.00 47.19 83 GLY A C 1
ATOM 627 O O . GLY A 1 83 ? -2.967 -12.401 -7.272 1.00 47.19 83 GLY A O 1
ATOM 628 N N . SER A 1 84 ? -3.894 -14.382 -6.734 1.00 51.34 84 SER A N 1
ATOM 629 C CA . SER A 1 84 ? -3.895 -14.177 -5.285 1.00 51.34 84 SER A CA 1
ATOM 630 C C . SER A 1 84 ? -2.442 -14.077 -4.794 1.00 51.34 84 SER A C 1
ATOM 632 O O . SER A 1 84 ? -1.791 -15.085 -4.504 1.00 51.34 84 SER A O 1
ATOM 634 N N . SER A 1 85 ? -1.898 -12.860 -4.716 1.00 63.25 85 SER A N 1
ATOM 635 C CA . SER A 1 85 ? -0.620 -12.642 -4.042 1.00 63.25 85 SER A CA 1
ATOM 636 C C . SER A 1 85 ? -0.842 -12.727 -2.534 1.00 63.25 85 SER A C 1
ATOM 638 O O . SER A 1 85 ? -1.895 -12.336 -2.033 1.00 63.25 85 SER A O 1
ATOM 640 N N . THR A 1 86 ? 0.151 -13.204 -1.780 1.00 73.00 86 THR A N 1
ATOM 641 C CA . THR A 1 86 ? 0.077 -13.262 -0.307 1.00 73.00 86 THR A CA 1
ATOM 642 C C . THR A 1 86 ? -0.286 -11.901 0.305 1.00 73.00 86 THR A C 1
ATOM 644 O O . THR A 1 86 ? -0.896 -11.842 1.365 1.00 73.00 86 THR A O 1
ATOM 647 N N . TYR A 1 87 ? 0.026 -10.799 -0.386 1.00 77.94 87 TYR A N 1
ATOM 648 C CA . TYR A 1 87 ? -0.342 -9.446 0.025 1.00 77.94 87 TYR A CA 1
ATOM 649 C C . TYR A 1 87 ? -1.837 -9.142 -0.144 1.00 77.94 87 TYR A C 1
ATOM 651 O O . TYR A 1 87 ? -2.407 -8.472 0.712 1.00 77.94 87 TYR A O 1
ATOM 659 N N . LEU A 1 88 ? -2.478 -9.645 -1.207 1.00 78.88 88 LEU A N 1
ATOM 660 C CA . LEU A 1 88 ? -3.924 -9.502 -1.397 1.00 78.88 88 LEU A CA 1
ATOM 661 C C . LEU A 1 88 ? -4.696 -10.324 -0.360 1.00 78.88 88 LEU A C 1
ATOM 663 O O . LEU A 1 88 ? -5.610 -9.799 0.261 1.00 78.88 88 LEU A O 1
ATOM 667 N N . VAL A 1 89 ? -4.249 -11.553 -0.082 1.00 77.62 89 VAL A N 1
ATOM 668 C CA . VAL A 1 89 ? -4.851 -12.414 0.953 1.00 77.62 89 VAL A CA 1
ATOM 669 C C . VAL A 1 89 ? -4.822 -11.743 2.329 1.00 77.62 89 VAL A C 1
ATOM 671 O O . VAL A 1 89 ? -5.805 -11.766 3.064 1.00 77.62 89 VAL A O 1
ATOM 674 N N . GLU A 1 90 ? -3.701 -11.116 2.694 1.00 77.56 90 GLU A N 1
ATOM 675 C CA . GLU A 1 90 ? -3.588 -10.388 3.964 1.00 77.56 90 GLU A CA 1
ATOM 676 C C . GLU A 1 90 ? -4.476 -9.138 4.008 1.00 77.56 90 GLU A C 1
ATOM 678 O O . GLU A 1 90 ? -5.058 -8.832 5.052 1.00 77.56 90 GLU A O 1
ATOM 683 N N . TYR A 1 91 ? -4.624 -8.439 2.880 1.00 81.75 91 TYR A N 1
ATOM 684 C CA . TYR A 1 91 ? -5.546 -7.314 2.756 1.00 81.75 91 TYR A CA 1
ATOM 685 C C . TYR A 1 91 ? -7.010 -7.749 2.929 1.00 81.75 91 TYR A C 1
ATOM 687 O O . TYR A 1 91 ? -7.734 -7.163 3.735 1.00 81.75 91 TYR A O 1
ATOM 695 N N . GLU A 1 92 ? -7.426 -8.808 2.236 1.00 81.06 92 GLU A N 1
ATOM 696 C CA . GLU A 1 92 ? -8.773 -9.385 2.323 1.00 81.06 92 GLU A CA 1
ATOM 697 C C . GLU A 1 92 ? -9.069 -9.903 3.733 1.00 81.06 92 GLU A C 1
ATOM 699 O O . GLU A 1 92 ? -10.105 -9.573 4.303 1.00 81.06 92 GLU A O 1
ATOM 704 N N . ARG A 1 93 ? -8.115 -10.591 4.376 1.00 81.56 93 ARG A N 1
ATOM 705 C CA . ARG A 1 93 ? -8.249 -11.018 5.779 1.00 81.56 93 ARG A CA 1
ATOM 706 C C . ARG A 1 93 ? -8.486 -9.835 6.716 1.00 81.56 93 ARG A C 1
ATOM 708 O O . ARG A 1 93 ? -9.297 -9.916 7.638 1.00 81.56 93 ARG A O 1
ATOM 715 N N . MET A 1 94 ? -7.764 -8.732 6.518 1.00 81.94 94 MET A N 1
ATOM 716 C CA . MET A 1 94 ? -7.969 -7.519 7.310 1.00 81.94 94 MET A CA 1
ATOM 717 C C . M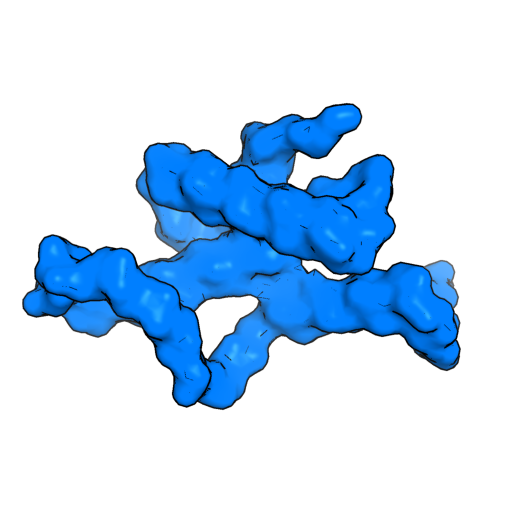ET A 1 94 ? -9.337 -6.884 7.052 1.00 81.94 94 MET A C 1
ATOM 719 O O . MET A 1 94 ? -9.917 -6.318 7.981 1.00 81.94 94 MET A O 1
ATOM 723 N N . LEU A 1 95 ? -9.833 -6.964 5.817 1.00 83.44 95 LEU A N 1
ATOM 724 C CA . LEU A 1 95 ? -11.136 -6.434 5.427 1.00 83.44 95 LEU A CA 1
ATOM 725 C C . LEU A 1 95 ? -12.264 -7.259 6.049 1.00 83.44 95 LEU A C 1
ATOM 727 O O . LEU A 1 95 ? -13.196 -6.693 6.619 1.00 83.44 95 LEU A O 1
ATOM 731 N N . ASP A 1 96 ? -12.124 -8.582 6.048 1.00 83.00 96 ASP A N 1
ATOM 732 C CA . ASP A 1 96 ? -13.036 -9.489 6.737 1.00 83.00 96 ASP A CA 1
ATOM 733 C C . ASP A 1 96 ? -13.078 -9.183 8.236 1.00 83.00 96 ASP A C 1
ATOM 735 O O . ASP A 1 96 ? -14.154 -8.992 8.796 1.00 83.00 96 ASP A O 1
ATOM 739 N N . LEU A 1 97 ? -11.919 -9.034 8.890 1.00 81.00 97 LEU A N 1
ATOM 740 C CA . LEU A 1 97 ? -11.840 -8.653 10.307 1.00 81.00 97 LEU A CA 1
ATOM 741 C C . LEU A 1 97 ? -12.488 -7.290 10.602 1.00 81.00 97 LEU A C 1
ATOM 743 O O . LEU A 1 97 ? -13.020 -7.085 11.694 1.00 81.00 97 LEU A O 1
ATOM 747 N N . LEU A 1 98 ? -12.420 -6.344 9.662 1.00 81.06 98 LEU A N 1
ATOM 748 C CA . LEU A 1 98 ? -13.050 -5.031 9.797 1.00 81.06 98 LEU A CA 1
ATOM 749 C C . LEU A 1 98 ? -14.580 -5.130 9.711 1.00 81.06 98 LEU A C 1
ATOM 751 O O . LEU A 1 98 ? -15.275 -4.495 10.503 1.00 81.06 98 LEU A O 1
ATOM 755 N N . ASN A 1 99 ? -15.093 -5.960 8.802 1.00 79.06 99 ASN A N 1
ATOM 756 C CA . ASN A 1 99 ? -16.522 -6.134 8.532 1.00 79.06 99 ASN A CA 1
ATOM 757 C C . ASN A 1 99 ? -17.226 -7.114 9.492 1.00 79.06 99 ASN A C 1
ATOM 759 O O . ASN A 1 99 ? -18.327 -7.585 9.210 1.00 79.06 99 ASN A O 1
ATOM 763 N N . GLY A 1 100 ? -16.617 -7.415 10.643 1.00 66.31 100 GLY A N 1
ATOM 764 C CA . GLY A 1 100 ? -17.189 -8.325 11.641 1.00 66.31 100 GLY A CA 1
ATOM 765 C C . GLY A 1 100 ? -16.989 -9.808 11.318 1.00 66.31 100 GLY A C 1
ATOM 766 O O . GLY A 1 100 ? -17.685 -10.658 11.878 1.00 66.31 100 GLY A O 1
ATOM 767 N N . GLY A 1 101 ? -16.039 -10.127 10.438 1.00 52.06 101 GLY A N 1
ATOM 768 C CA . GLY A 1 101 ? -15.617 -11.483 10.119 1.00 52.06 101 GLY A CA 1
ATOM 769 C C . GLY A 1 101 ? -15.298 -12.257 11.391 1.00 52.06 101 GLY A C 1
ATOM 770 O O . GLY A 1 101 ? -14.433 -11.884 12.182 1.00 52.06 101 GLY A O 1
ATOM 771 N N . SER A 1 102 ? -16.031 -13.347 11.592 1.00 48.12 102 SER A N 1
ATOM 772 C CA . SER A 1 102 ? -16.018 -14.185 12.793 1.00 48.12 102 SER A CA 1
ATOM 773 C C . SER A 1 102 ? -14.747 -15.026 12.971 1.00 48.12 102 SER A C 1
ATOM 775 O O . SER A 1 102 ? -14.805 -16.079 13.594 1.00 48.12 102 SER A O 1
ATOM 777 N N . ASN A 1 103 ? -13.592 -14.582 12.474 1.00 44.44 103 ASN A N 1
ATOM 778 C CA . ASN A 1 103 ? -12.319 -15.233 12.758 1.00 44.44 103 ASN A CA 1
ATOM 779 C C . ASN A 1 103 ? -11.547 -14.417 13.786 1.00 44.44 103 ASN A C 1
ATOM 781 O O . ASN A 1 103 ? -10.736 -13.553 13.462 1.00 44.44 103 ASN A O 1
ATOM 785 N N . GLN A 1 104 ? -11.817 -14.741 15.051 1.00 42.16 104 GLN A N 1
ATOM 786 C CA . GLN A 1 104 ? -10.906 -14.517 16.164 1.00 42.16 104 GLN A CA 1
ATOM 787 C C . GLN A 1 104 ? -9.511 -15.024 15.777 1.00 42.16 104 GLN A C 1
ATOM 789 O O . GLN A 1 104 ? -9.214 -16.209 15.890 1.00 42.16 104 GLN A O 1
ATOM 794 N N . VAL A 1 105 ? -8.638 -14.133 15.322 1.00 42.09 105 VAL A N 1
ATOM 795 C CA . VAL A 1 105 ? -7.204 -14.370 15.446 1.00 42.09 105 VAL A CA 1
ATOM 796 C C . VAL A 1 105 ? -6.812 -13.760 16.785 1.00 42.09 105 VAL A C 1
ATOM 798 O O . VAL A 1 105 ? -6.437 -12.591 16.869 1.00 42.09 105 VAL A O 1
ATOM 801 N N . GLU A 1 106 ? -6.991 -14.544 17.851 1.00 38.25 106 GLU A N 1
ATOM 802 C CA . GLU A 1 106 ? -6.241 -14.335 19.087 1.00 38.25 106 GLU A CA 1
ATOM 803 C C . GLU A 1 106 ? -4.761 -14.505 18.741 1.00 38.25 106 GLU A C 1
ATOM 805 O O . GLU A 1 106 ? -4.316 -15.580 18.341 1.00 38.25 106 GLU A O 1
ATOM 810 N N . PHE A 1 107 ? -3.997 -13.422 18.852 1.00 36.94 107 PHE A N 1
ATOM 811 C CA . PHE A 1 107 ? -2.554 -13.544 18.974 1.00 36.94 107 PHE A CA 1
ATOM 812 C C . PHE A 1 107 ? -2.278 -14.088 20.382 1.00 36.94 107 PHE A C 1
ATOM 814 O O . PHE A 1 107 ? -2.481 -13.364 21.358 1.00 36.94 107 PHE A O 1
ATOM 821 N N . ILE A 1 108 ? -1.883 -15.363 20.466 1.00 36.97 108 ILE A N 1
ATOM 822 C CA . ILE A 1 108 ? -1.224 -15.952 21.644 1.00 36.97 108 ILE A CA 1
ATOM 823 C C . ILE A 1 108 ? 0.245 -15.526 21.631 1.00 36.97 108 ILE A C 1
ATOM 825 O O . ILE A 1 108 ? 0.855 -15.591 20.537 1.00 36.97 108 ILE A O 1
#

Sequence (108 aa):
MVDVKNVIKRIKRNTKLDDDELLAEIAQDAIDNATANGFTGPKLEIAAGWLGSHFASLISGANSNIKKQTLAVMSIEYQNSDGSSTYLVEYERMLDLLNGGSNQVEFI

pLDDT: mean 71.21, std 19.52, range [32.34, 92.25]

Secondary structure (DSSP, 8-state):
---HHHHHHHHHHH-----HHHHHHHHHHHHHHHHHTT--HHHHHHHHHHHHHHHHHHHHHHHHHHTTTTTS-------------HHHHHHHHHHHHHTT-S------

Radius of gyration: 14.57 Å; chains: 1; bounding box: 30×27×47 Å